Protein AF-A0A7S0JAF1-F1 (afdb_monomer)

Organism: NCBI:txid127549

Foldseek 3Di:
DDPDDPDPCPVVVLVVVLVVCVVPDDDPPDDDDPVRVVVVVVVLVVDPDSQARSVGHGDDDDDDDVVVVCVCVPPVVVVVVCVVPVDDDDPDDDDPDDD

Sequence (99 aa):
AESPAPSARLPKLRDMFASRACRSAVMIGTALEKPQMRTIVGRLSQLDQPWNCPHGRPTLRHLLDLKALNEMHGPKHFASCAAANGASEEAGGVTCRRD

Mean predicted aligned error: 13.31 Å

Solvent-accessible surface area (backbone atoms only — not comparable to full-atom values): 6657 Å² total; per-residue (Å²): 130,83,81,77,71,87,70,79,82,50,65,70,60,53,51,50,51,39,54,51,54,61,73,72,44,89,58,91,88,63,88,74,55,73,70,57,54,51,51,54,55,62,54,46,71,75,45,96,72,60,53,47,45,89,86,67,49,74,67,68,78,88,87,76,58,68,65,63,49,45,66,66,65,26,78,77,38,51,55,56,49,38,70,73,63,72,63,79,91,64,94,8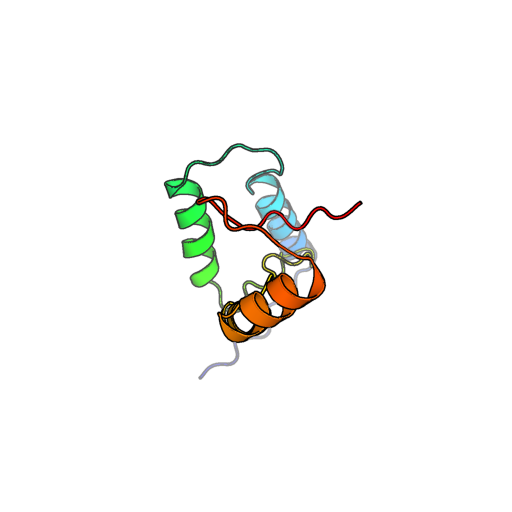6,70,89,77,80,84,74,132

Secondary structure (DSSP, 8-state):
----------HHHHHHHHHHHHHHSPPTT----HHHHHHHHHHHTTSS-TTB-TTS-B-------HHHHHHHHSHHHHHHHHHHHT----TT-------

Nearest PDB structures (foldseek):
  6sns-assembly1_B  TM=9.622E-01  e=3.796E-02  Saccharomyces cerevisiae
  3kdk-assembly1_B  TM=5.173E-01  e=1.715E-01  Bacillus subtilis
  3kdg-assembly1_B  TM=4.882E-01  e=2.771E-01  Bacillus subtilis

Structure (mmCIF, N/CA/C/O backbone):
data_AF-A0A7S0JAF1-F1
#
_entry.id   AF-A0A7S0JAF1-F1
#
loop_
_atom_site.group_PDB
_atom_site.id
_atom_site.type_symbol
_atom_site.label_atom_id
_atom_site.label_alt_id
_atom_site.label_comp_id
_atom_site.label_asym_id
_atom_site.label_entity_id
_atom_site.label_seq_id
_atom_site.pdbx_PDB_ins_code
_atom_site.Cartn_x
_atom_site.Cartn_y
_atom_site.Cartn_z
_atom_site.occupancy
_atom_site.B_iso_or_equiv
_atom_site.auth_seq_id
_atom_site.auth_comp_id
_atom_site.auth_asym_id
_atom_site.auth_atom_id
_atom_site.pdbx_PDB_model_num
ATOM 1 N N . ALA A 1 1 ? -19.666 -18.754 -2.311 1.00 36.78 1 ALA A N 1
ATOM 2 C CA . ALA A 1 1 ? -19.126 -18.593 -0.947 1.00 36.78 1 ALA A CA 1
ATOM 3 C C . ALA A 1 1 ? -19.506 -17.195 -0.476 1.00 36.78 1 ALA A C 1
ATOM 5 O O . ALA A 1 1 ? -19.444 -16.291 -1.301 1.00 36.78 1 ALA A O 1
ATOM 6 N N . GLU A 1 2 ? -20.032 -17.077 0.746 1.00 38.91 2 GLU A N 1
ATOM 7 C CA . GLU A 1 2 ? -20.826 -15.960 1.287 1.00 38.91 2 GLU A CA 1
ATOM 8 C C . GLU A 1 2 ? -20.568 -14.554 0.723 1.00 38.91 2 GLU A C 1
ATOM 10 O O . GLU A 1 2 ? -19.493 -13.977 0.868 1.00 38.91 2 GLU A O 1
ATOM 15 N N . SER A 1 3 ? -21.627 -13.940 0.196 1.00 49.50 3 SER A N 1
ATOM 16 C CA . SER A 1 3 ? -21.773 -12.486 0.204 1.00 49.50 3 SER A CA 1
ATOM 17 C C . SER A 1 3 ? -21.968 -12.040 1.660 1.00 49.50 3 SER A C 1
ATOM 19 O O . SER A 1 3 ? -22.952 -12.468 2.273 1.00 49.50 3 SER A O 1
ATOM 21 N N . PRO A 1 4 ? -21.066 -11.227 2.244 1.00 62.25 4 PRO A N 1
ATOM 22 C CA . PRO A 1 4 ? -21.189 -10.832 3.638 1.00 62.25 4 PRO A CA 1
ATOM 23 C C . PRO A 1 4 ? -22.480 -10.028 3.825 1.00 62.25 4 PRO A C 1
ATOM 25 O O . PRO A 1 4 ? -22.881 -9.271 2.937 1.00 62.25 4 PRO A O 1
ATO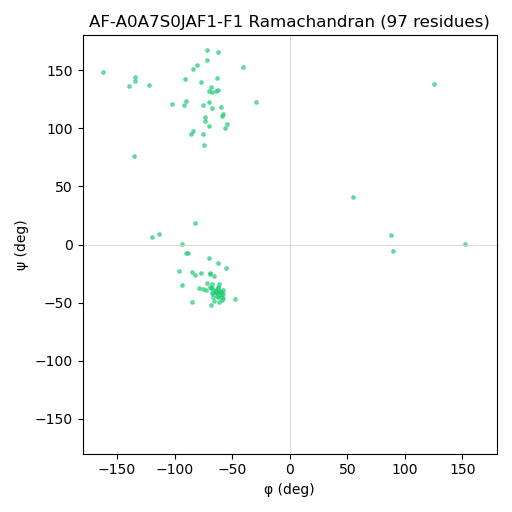M 28 N N . ALA A 1 5 ? -23.128 -10.232 4.976 1.00 58.66 5 ALA A N 1
ATOM 29 C CA . ALA A 1 5 ? -24.327 -9.525 5.431 1.00 58.66 5 ALA A CA 1
ATOM 30 C C . ALA A 1 5 ? -24.267 -8.019 5.105 1.00 58.66 5 ALA A C 1
ATOM 32 O O . ALA A 1 5 ? -23.160 -7.475 5.047 1.00 58.66 5 ALA A O 1
ATOM 33 N N . PRO A 1 6 ? -25.411 -7.319 4.923 1.00 58.22 6 PRO A N 1
ATOM 34 C CA . PRO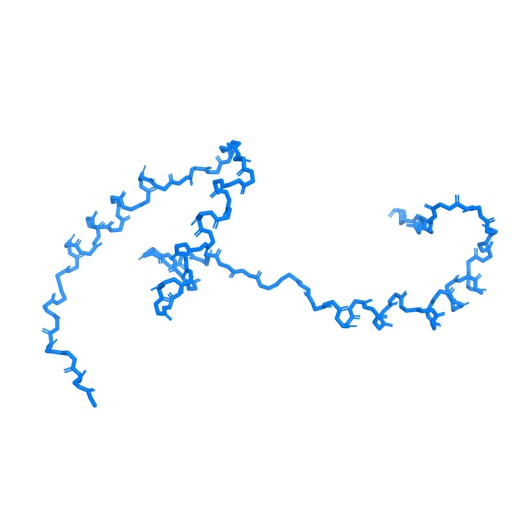 A 1 6 ? -25.413 -5.894 4.613 1.00 58.22 6 PRO A CA 1
ATOM 35 C C . PRO A 1 6 ? -24.639 -5.159 5.704 1.00 58.22 6 PRO A C 1
ATOM 37 O O . PRO A 1 6 ? -25.137 -4.948 6.809 1.00 58.22 6 PRO A O 1
ATOM 40 N N . SER A 1 7 ? -23.381 -4.823 5.410 1.00 66.44 7 SER A N 1
ATOM 41 C CA . SER A 1 7 ? -22.538 -4.096 6.337 1.00 66.44 7 SER A CA 1
ATOM 42 C C . SER A 1 7 ? -23.268 -2.79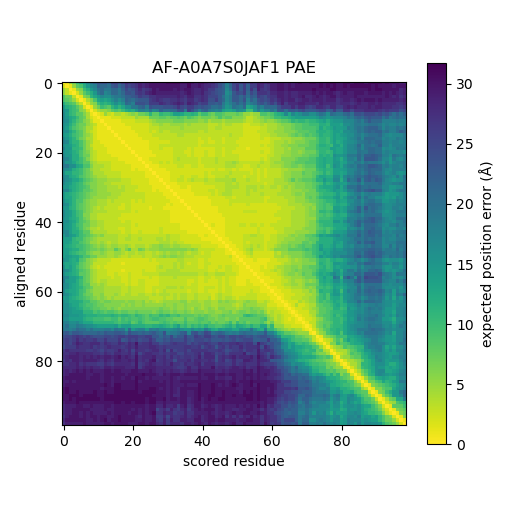3 6.600 1.00 66.44 7 SER A C 1
ATOM 44 O O . SER A 1 7 ? -23.583 -2.050 5.667 1.00 66.44 7 SER A O 1
ATOM 46 N N . ALA A 1 8 ? -23.641 -2.556 7.858 1.00 66.00 8 ALA A N 1
ATOM 47 C CA . ALA A 1 8 ? -24.235 -1.293 8.248 1.00 66.00 8 ALA A CA 1
ATOM 48 C C . ALA A 1 8 ? -23.257 -0.200 7.802 1.00 66.00 8 ALA A C 1
ATOM 50 O O . ALA A 1 8 ? -22.174 -0.044 8.370 1.00 66.00 8 ALA A O 1
ATOM 51 N N . ARG A 1 9 ? -23.587 0.496 6.707 1.00 74.88 9 ARG A N 1
ATOM 52 C CA . ARG A 1 9 ? -22.732 1.533 6.133 1.00 74.88 9 ARG A CA 1
ATOM 53 C C . ARG A 1 9 ? -22.849 2.738 7.045 1.00 74.88 9 ARG A C 1
ATOM 55 O O . ARG A 1 9 ? -23.688 3.601 6.830 1.00 74.88 9 ARG A O 1
ATOM 62 N N . LEU A 1 10 ? -22.037 2.750 8.096 1.00 89.62 10 LEU A N 1
ATOM 63 C CA . LEU A 1 10 ? -21.895 3.865 9.021 1.00 89.62 10 LEU A CA 1
ATOM 64 C C . LEU A 1 10 ? -20.849 4.828 8.437 1.00 89.62 10 LEU A C 1
ATOM 66 O O . LEU A 1 10 ? -19.651 4.610 8.645 1.00 89.62 10 LEU A O 1
ATOM 70 N N . PRO A 1 11 ? -21.253 5.883 7.700 1.00 87.50 11 PRO A N 1
ATOM 71 C CA . PRO A 1 11 ? -20.306 6.768 7.021 1.00 87.50 11 PRO A CA 1
ATOM 72 C C . PRO A 1 11 ? -19.341 7.427 8.012 1.00 87.50 11 PRO A C 1
ATOM 74 O O . PRO A 1 11 ? -18.137 7.411 7.796 1.00 87.50 11 PRO A O 1
ATOM 77 N N . LYS A 1 12 ? -19.847 7.862 9.174 1.00 91.56 12 LYS A N 1
ATOM 78 C CA . LYS A 1 12 ? -19.033 8.481 10.232 1.00 91.56 12 LYS A CA 1
ATOM 79 C C . LYS A 1 12 ? -17.910 7.566 10.726 1.00 91.56 12 LYS A C 1
ATOM 81 O O . LYS A 1 12 ? -16.785 8.014 10.913 1.00 91.56 12 LYS A O 1
ATOM 86 N N . LEU A 1 13 ? -18.202 6.279 10.919 1.00 92.56 13 LEU A N 1
ATOM 87 C CA . LEU A 1 13 ? -17.213 5.301 11.376 1.00 92.56 13 LEU A CA 1
ATOM 88 C C . LEU A 1 13 ? -16.139 5.068 10.302 1.00 92.56 13 LEU A C 1
ATOM 90 O O . LEU A 1 13 ? -14.947 5.025 10.608 1.00 92.56 13 LEU A O 1
ATOM 94 N N . ARG A 1 14 ? -16.555 4.977 9.033 1.00 91.19 14 ARG A N 1
ATOM 95 C CA . ARG A 1 14 ? -15.642 4.865 7.889 1.00 91.19 14 ARG A CA 1
ATOM 96 C C . ARG A 1 14 ? -14.712 6.076 7.798 1.00 91.19 14 ARG A C 1
ATOM 98 O O . ARG A 1 14 ? -13.510 5.890 7.626 1.00 91.19 14 ARG A O 1
ATOM 105 N N . ASP A 1 15 ? -15.238 7.283 7.982 1.00 92.88 15 ASP A N 1
ATOM 106 C CA . ASP A 1 15 ? -14.458 8.524 7.934 1.00 92.88 15 ASP A CA 1
ATOM 107 C C . ASP A 1 15 ? -13.472 8.630 9.108 1.00 92.88 15 ASP A C 1
ATOM 109 O O . ASP A 1 15 ? -12.326 9.060 8.932 1.00 92.88 15 ASP A O 1
ATOM 113 N N . MET A 1 16 ? -13.867 8.166 10.300 1.00 95.19 16 MET A N 1
ATOM 114 C CA . MET A 1 16 ? -12.970 8.066 11.456 1.00 95.19 16 MET A CA 1
ATOM 115 C C . MET A 1 16 ? -11.807 7.104 11.188 1.00 95.19 16 MET A C 1
ATOM 117 O O . MET A 1 16 ? -10.652 7.443 11.470 1.00 95.19 16 MET A O 1
ATOM 121 N N . PHE A 1 17 ? -12.078 5.928 10.612 1.00 94.62 17 PHE A N 1
ATOM 122 C CA . PHE A 1 17 ? -11.026 4.978 10.246 1.00 94.62 17 PHE A CA 1
ATOM 123 C C . PHE A 1 17 ? -10.124 5.507 9.133 1.00 94.62 17 PHE A C 1
ATOM 125 O O . PHE A 1 17 ? -8.903 5.392 9.244 1.00 94.62 17 PHE A O 1
ATOM 132 N N . ALA A 1 18 ? -10.697 6.145 8.111 1.00 94.81 18 ALA A N 1
ATOM 133 C CA . ALA A 1 18 ? -9.940 6.776 7.036 1.00 94.81 18 ALA A CA 1
ATOM 134 C C . ALA A 1 18 ? -8.983 7.848 7.587 1.00 94.81 18 ALA A C 1
ATOM 136 O O . ALA A 1 18 ? -7.783 7.825 7.303 1.00 94.81 18 ALA A O 1
ATOM 137 N N . SER A 1 19 ? -9.486 8.721 8.464 1.00 96.00 19 SER A N 1
ATOM 138 C CA . SER A 1 19 ? -8.707 9.788 9.103 1.00 96.00 19 SER A CA 1
ATOM 139 C C . SER A 1 19 ? -7.597 9.249 10.004 1.00 96.00 19 SER A C 1
ATOM 141 O O . SER A 1 19 ? -6.500 9.809 10.061 1.00 96.00 19 SER A O 1
ATOM 143 N N . ARG A 1 20 ? -7.864 8.161 10.738 1.00 96.31 20 ARG A N 1
ATOM 144 C CA . ARG A 1 20 ? -6.854 7.500 11.573 1.00 96.31 20 ARG A CA 1
ATOM 145 C C . ARG A 1 20 ? -5.751 6.891 10.712 1.00 96.31 20 ARG A C 1
ATOM 147 O O . ARG A 1 20 ? -4.587 7.169 10.975 1.00 96.31 20 ARG A O 1
ATOM 154 N N . ALA A 1 21 ? -6.120 6.142 9.672 1.00 95.00 21 ALA A N 1
ATOM 155 C CA . ALA A 1 21 ? -5.171 5.514 8.758 1.00 95.00 21 ALA A CA 1
ATOM 156 C C . ALA A 1 21 ? -4.274 6.545 8.057 1.00 95.00 21 ALA A C 1
ATOM 158 O O . ALA A 1 21 ? -3.072 6.328 7.943 1.00 95.00 21 ALA A O 1
ATOM 159 N N . CYS A 1 22 ? -4.826 7.689 7.638 1.00 94.88 22 CYS A N 1
ATOM 160 C CA . CYS A 1 22 ? -4.036 8.733 6.985 1.00 94.88 22 CYS A CA 1
ATOM 161 C C . CYS A 1 22 ? -3.050 9.440 7.910 1.00 94.88 22 CYS A C 1
ATOM 163 O O . CYS A 1 22 ? -1.953 9.756 7.468 1.00 94.88 22 CYS A O 1
ATOM 165 N N . ARG A 1 23 ? -3.403 9.665 9.180 1.00 94.94 23 ARG A N 1
ATOM 166 C CA . ARG A 1 23 ? -2.493 10.304 10.146 1.00 94.94 23 ARG A CA 1
ATOM 167 C C . ARG A 1 23 ? -1.408 9.364 10.666 1.00 94.94 23 ARG A C 1
ATOM 169 O O . ARG A 1 23 ? -0.369 9.837 11.101 1.00 94.94 23 ARG A O 1
ATOM 176 N N . SER A 1 24 ? -1.645 8.053 10.631 1.00 94.31 24 SER A N 1
ATOM 177 C CA . SER A 1 24 ? -0.642 7.045 10.993 1.00 94.31 24 SER A CA 1
ATOM 178 C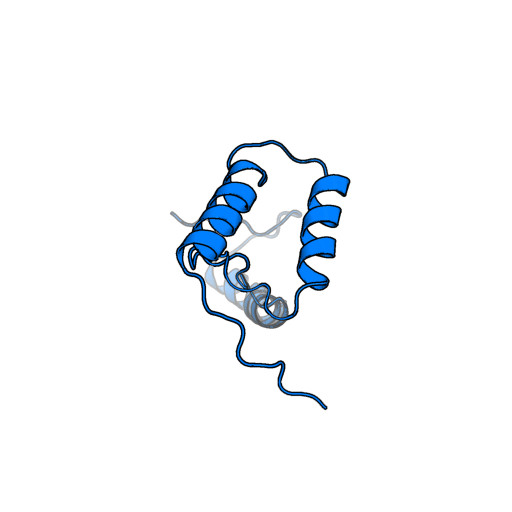 C . SER A 1 24 ? 0.210 6.572 9.811 1.00 94.31 24 SER A C 1
ATOM 180 O O . SER A 1 24 ? 1.115 5.763 10.005 1.00 94.31 24 SER A O 1
ATOM 182 N N . ALA A 1 25 ? -0.123 6.981 8.585 1.00 94.81 25 ALA A N 1
ATOM 183 C CA . ALA A 1 25 ? 0.619 6.593 7.393 1.00 94.81 25 ALA A CA 1
ATOM 184 C C . ALA A 1 25 ? 1.987 7.287 7.340 1.00 94.81 25 ALA A C 1
ATOM 186 O O . ALA A 1 25 ? 2.203 8.328 7.958 1.00 94.81 25 ALA A O 1
ATOM 187 N N . VAL A 1 26 ? 2.908 6.710 6.566 1.00 95.81 26 VAL A N 1
ATOM 188 C CA . VAL A 1 26 ? 4.188 7.362 6.272 1.00 95.81 26 VAL A CA 1
ATOM 189 C C . VAL A 1 26 ? 3.926 8.644 5.483 1.00 95.81 26 VAL A C 1
ATOM 191 O O . VAL A 1 26 ? 3.171 8.636 4.508 1.00 95.81 26 VAL A O 1
ATOM 194 N N . MET A 1 27 ? 4.551 9.737 5.912 1.00 95.56 27 MET A N 1
ATOM 195 C CA . MET A 1 27 ? 4.359 11.055 5.322 1.00 95.56 27 MET A CA 1
ATOM 196 C C . MET A 1 27 ? 5.250 11.247 4.092 1.00 95.56 27 MET A C 1
ATOM 198 O O . MET A 1 27 ? 6.343 10.690 3.980 1.00 95.56 27 MET A O 1
ATOM 202 N N . ILE A 1 28 ? 4.789 12.078 3.159 1.00 94.50 28 ILE A N 1
ATOM 203 C CA . ILE A 1 28 ? 5.610 12.501 2.021 1.00 94.50 28 ILE A CA 1
ATOM 204 C C . ILE A 1 28 ? 6.821 13.273 2.560 1.00 94.50 28 ILE A C 1
ATOM 206 O O . ILE A 1 28 ? 6.675 14.135 3.423 1.00 94.50 28 ILE A O 1
ATOM 210 N N . GLY A 1 29 ? 8.013 12.949 2.057 1.00 95.56 29 GLY A N 1
ATOM 211 C CA . GLY A 1 29 ? 9.276 13.538 2.514 1.00 95.56 29 GLY A CA 1
ATOM 212 C C . GLY A 1 29 ? 9.947 12.788 3.669 1.00 95.56 29 GLY A C 1
ATOM 213 O O . GLY A 1 29 ? 11.080 13.110 4.015 1.00 95.56 29 GLY A O 1
ATOM 214 N N . THR A 1 30 ? 9.312 11.761 4.244 1.00 96.00 30 THR A N 1
ATOM 215 C CA . THR A 1 30 ? 9.983 10.872 5.202 1.00 96.00 30 THR A CA 1
ATOM 216 C C . THR 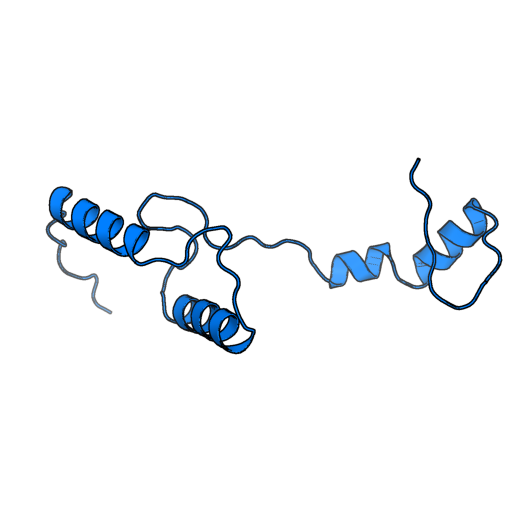A 1 30 ? 11.012 9.996 4.482 1.00 96.00 30 THR A C 1
ATOM 218 O O . THR A 1 30 ? 10.665 9.253 3.564 1.00 96.00 30 THR A O 1
ATOM 221 N N . ALA A 1 31 ? 12.277 10.059 4.907 1.00 97.62 31 ALA A N 1
ATOM 222 C CA . ALA A 1 31 ? 13.322 9.164 4.416 1.00 97.62 31 ALA A CA 1
ATOM 223 C C . ALA A 1 31 ? 13.051 7.725 4.886 1.00 97.62 31 ALA A C 1
ATOM 225 O O . ALA A 1 31 ? 12.787 7.495 6.065 1.00 97.62 31 ALA A O 1
ATOM 226 N N . LEU A 1 32 ? 13.108 6.764 3.961 1.00 97.25 32 LEU A N 1
ATOM 227 C CA . LEU A 1 32 ? 12.826 5.355 4.229 1.00 97.25 32 LEU A CA 1
ATOM 228 C C . LEU A 1 32 ? 14.016 4.475 3.870 1.00 97.25 32 LEU A C 1
ATOM 230 O O . LEU A 1 32 ? 14.604 4.592 2.794 1.00 97.25 32 LEU A O 1
ATOM 234 N N . GLU A 1 33 ? 14.303 3.513 4.737 1.00 98.00 33 GLU A N 1
ATOM 235 C CA . GLU A 1 33 ? 15.269 2.464 4.448 1.00 98.00 33 GLU A CA 1
ATOM 236 C C . GLU A 1 33 ? 14.651 1.357 3.577 1.00 98.00 33 GLU A C 1
ATOM 238 O O . GLU A 1 33 ? 13.448 1.072 3.621 1.00 98.00 33 GLU A O 1
ATOM 243 N N . LYS A 1 34 ? 15.494 0.646 2.817 1.00 97.94 34 LYS A N 1
ATOM 244 C CA . LYS A 1 34 ? 15.080 -0.501 1.986 1.00 97.94 34 LYS A CA 1
ATOM 245 C C . LYS A 1 34 ? 14.179 -1.530 2.704 1.00 97.94 34 LYS A C 1
ATOM 247 O O . LYS A 1 34 ? 13.179 -1.926 2.102 1.00 97.94 34 LYS A O 1
ATOM 252 N N . PRO A 1 35 ? 14.465 -1.999 3.938 1.00 98.00 35 PRO A N 1
ATOM 253 C CA . PRO A 1 35 ? 13.571 -2.925 4.643 1.00 98.00 35 PRO A CA 1
ATOM 254 C C . PRO A 1 35 ? 12.184 -2.335 4.946 1.00 98.00 35 PRO A C 1
ATOM 256 O O . PRO A 1 35 ? 11.182 -3.044 4.824 1.00 98.00 35 PRO A O 1
ATOM 259 N N . GLN A 1 36 ? 12.100 -1.044 5.276 1.00 97.38 36 GLN A N 1
ATOM 260 C CA . GLN A 1 36 ? 10.827 -0.369 5.544 1.00 97.38 36 GLN A CA 1
ATOM 261 C C . GLN A 1 36 ? 9.982 -0.280 4.270 1.00 97.38 36 GLN A C 1
ATOM 263 O O . GLN A 1 36 ? 8.806 -0.644 4.285 1.00 97.38 36 GLN A O 1
ATOM 268 N N . MET A 1 37 ? 10.599 0.097 3.144 1.00 97.62 37 MET A N 1
ATOM 269 C CA . MET A 1 37 ? 9.928 0.128 1.839 1.00 97.62 37 MET A CA 1
ATOM 270 C C . MET A 1 37 ? 9.362 -1.245 1.454 1.00 97.62 37 MET A C 1
ATOM 272 O O . MET A 1 37 ? 8.193 -1.350 1.083 1.00 97.62 37 MET A O 1
ATOM 276 N N . ARG A 1 38 ? 10.151 -2.319 1.614 1.00 97.88 38 ARG A N 1
ATOM 277 C CA . ARG A 1 38 ? 9.686 -3.695 1.360 1.00 97.88 38 ARG A CA 1
ATOM 278 C C . ARG A 1 38 ? 8.506 -4.083 2.245 1.00 97.88 38 ARG A C 1
ATOM 280 O O . ARG A 1 38 ? 7.568 -4.707 1.763 1.00 97.88 38 ARG A O 1
ATOM 287 N N . THR A 1 39 ? 8.536 -3.688 3.515 1.00 97.38 39 THR A N 1
ATOM 288 C CA . THR A 1 39 ? 7.449 -3.969 4.463 1.00 97.38 39 THR A CA 1
ATOM 289 C C . THR A 1 39 ? 6.148 -3.298 4.030 1.00 97.38 39 THR A C 1
ATOM 291 O O . THR A 1 39 ? 5.090 -3.918 4.094 1.00 97.38 39 THR A O 1
ATOM 294 N N . ILE A 1 40 ? 6.210 -2.050 3.557 1.00 96.12 40 ILE A N 1
ATOM 295 C CA . ILE A 1 40 ? 5.033 -1.322 3.061 1.00 96.12 40 ILE A CA 1
ATOM 296 C C . ILE A 1 40 ? 4.424 -2.054 1.859 1.00 96.12 40 ILE A C 1
ATOM 298 O O . ILE A 1 40 ? 3.228 -2.345 1.863 1.00 96.12 40 ILE A O 1
ATOM 302 N N . VAL A 1 41 ? 5.245 -2.416 0.870 1.00 95.94 41 VAL A N 1
ATOM 303 C CA . VAL A 1 41 ? 4.784 -3.143 -0.325 1.00 95.94 41 VAL A CA 1
ATOM 304 C C . VAL A 1 41 ? 4.238 -4.532 0.036 1.00 95.94 41 VAL A C 1
ATOM 306 O O . VAL A 1 41 ? 3.185 -4.920 -0.460 1.00 95.94 41 VAL A O 1
ATOM 309 N N . GLY A 1 42 ? 4.885 -5.253 0.956 1.00 96.69 42 GLY A N 1
ATOM 310 C CA . GLY A 1 42 ? 4.426 -6.569 1.415 1.00 96.69 42 GLY A CA 1
ATOM 311 C C . GLY A 1 42 ? 3.138 -6.540 2.248 1.00 96.69 42 GLY A C 1
ATOM 312 O O . GLY A 1 42 ? 2.412 -7.529 2.295 1.00 96.69 42 GLY A O 1
ATOM 313 N N . ARG A 1 43 ? 2.814 -5.416 2.899 1.00 94.88 43 ARG A N 1
ATOM 314 C CA . ARG A 1 43 ? 1.493 -5.218 3.523 1.00 94.88 43 ARG A CA 1
ATOM 315 C C . ARG A 1 43 ? 0.426 -4.918 2.476 1.00 94.88 43 ARG A C 1
ATOM 317 O O . ARG A 1 43 ? -0.690 -5.409 2.601 1.00 94.88 43 ARG A O 1
ATOM 324 N N . LEU A 1 44 ? 0.764 -4.148 1.438 1.00 94.50 44 LEU A N 1
ATOM 325 C CA . LEU A 1 44 ? -0.168 -3.841 0.349 1.00 94.50 44 LEU A CA 1
ATOM 326 C C . LEU A 1 44 ? -0.622 -5.098 -0.401 1.00 94.50 44 LEU A C 1
ATOM 328 O O . LEU A 1 44 ? -1.780 -5.167 -0.797 1.00 94.50 44 LEU A O 1
ATOM 332 N N . SER A 1 45 ? 0.243 -6.106 -0.546 1.00 94.50 45 SER A N 1
ATOM 333 C CA . SER A 1 45 ? -0.111 -7.370 -1.210 1.00 94.50 45 SER A CA 1
ATOM 334 C C . SER A 1 45 ? -1.094 -8.250 -0.429 1.00 94.50 45 SER A C 1
ATOM 336 O O . SER A 1 45 ? -1.583 -9.225 -0.983 1.00 94.50 45 SER A O 1
ATOM 338 N N . GLN A 1 46 ? -1.367 -7.948 0.845 1.00 95.50 46 GLN A N 1
ATOM 339 C CA . GLN A 1 46 ? -2.327 -8.695 1.673 1.00 95.50 46 GLN A CA 1
ATOM 340 C C . GLN A 1 46 ? -3.761 -8.155 1.554 1.00 95.50 46 GLN A C 1
ATOM 342 O O . GLN A 1 46 ? -4.682 -8.735 2.117 1.00 95.50 46 GLN A O 1
ATOM 347 N N . LEU A 1 47 ? -3.949 -7.021 0.873 1.00 92.81 47 LEU A N 1
ATOM 348 C CA . LEU A 1 47 ? -5.251 -6.391 0.667 1.00 92.81 47 LEU A CA 1
ATOM 349 C C . LEU A 1 47 ? -5.881 -6.896 -0.637 1.00 92.81 47 LEU A C 1
ATOM 351 O O . LEU A 1 47 ? -5.193 -6.987 -1.651 1.00 92.81 47 LEU A O 1
ATOM 355 N N . ASP A 1 48 ? -7.201 -7.101 -0.647 1.00 91.44 48 ASP A N 1
ATOM 356 C CA . ASP A 1 48 ? -7.928 -7.546 -1.849 1.00 91.44 48 ASP A CA 1
ATOM 357 C C . ASP A 1 48 ? -7.894 -6.516 -2.992 1.00 91.44 48 ASP A C 1
ATOM 359 O O . ASP A 1 48 ? -7.781 -6.864 -4.166 1.00 91.44 48 ASP A O 1
ATOM 363 N N . GLN A 1 49 ? -8.021 -5.225 -2.662 1.00 88.88 49 GLN A N 1
ATOM 364 C CA . GLN A 1 49 ? -8.090 -4.134 -3.643 1.00 88.88 49 GLN A CA 1
ATOM 365 C C . GLN A 1 49 ? -7.200 -2.954 -3.230 1.00 88.88 49 GLN A C 1
ATOM 367 O O . GLN A 1 49 ? -7.692 -1.922 -2.767 1.00 88.88 49 GLN A O 1
ATOM 372 N N . PRO A 1 50 ? -5.874 -3.065 -3.409 1.00 93.94 50 PRO A N 1
ATOM 373 C CA . PRO A 1 50 ? -4.921 -2.097 -2.886 1.00 93.94 50 PRO A CA 1
ATOM 374 C C . PRO A 1 50 ? -4.755 -0.858 -3.768 1.00 93.94 50 PRO A C 1
ATOM 376 O O . PRO A 1 50 ? -3.741 -0.194 -3.622 1.00 93.94 50 PRO A O 1
ATOM 379 N N . TRP A 1 51 ? -5.674 -0.543 -4.689 1.00 93.88 51 TRP A N 1
ATOM 380 C CA . TRP A 1 51 ? -5.487 0.471 -5.747 1.00 93.88 51 TRP A CA 1
ATOM 381 C C . TRP A 1 51 ? -5.793 1.907 -5.319 1.00 93.88 51 TRP A C 1
ATOM 383 O O . TRP A 1 51 ? -5.298 2.856 -5.932 1.00 93.88 51 TRP A O 1
ATOM 393 N N . ASN A 1 52 ? -6.621 2.063 -4.285 1.00 94.38 52 ASN A N 1
ATOM 394 C CA . ASN A 1 52 ? -7.084 3.352 -3.792 1.00 94.38 52 ASN A CA 1
ATOM 395 C C . ASN A 1 52 ? -6.984 3.404 -2.267 1.00 94.38 52 ASN A C 1
ATOM 397 O O . ASN A 1 52 ? -7.301 2.443 -1.569 1.00 94.38 52 ASN A O 1
ATOM 401 N N . CYS A 1 53 ? -6.587 4.557 -1.741 1.00 93.75 53 CYS A N 1
ATOM 402 C CA . CYS A 1 53 ? -6.659 4.838 -0.315 1.00 93.75 53 CYS A CA 1
ATOM 403 C C . CYS A 1 53 ? -8.132 5.052 0.106 1.00 93.75 53 CYS A C 1
ATOM 405 O O . CYS A 1 53 ? -8.991 5.264 -0.757 1.00 93.75 53 CYS A O 1
ATOM 407 N N . PRO A 1 54 ? -8.468 5.067 1.411 1.00 92.56 54 PRO A N 1
ATOM 408 C CA . PRO A 1 54 ? -9.858 5.228 1.855 1.00 92.56 54 PRO A CA 1
ATOM 409 C C . PRO A 1 54 ? -10.496 6.574 1.450 1.00 92.56 54 PRO A C 1
ATOM 411 O O . PRO A 1 54 ? -11.721 6.687 1.435 1.00 92.56 54 PRO A O 1
ATOM 414 N N . HIS A 1 55 ? -9.680 7.560 1.059 1.00 93.44 55 HIS A N 1
ATOM 415 C CA . HIS A 1 55 ? -10.106 8.854 0.512 1.00 93.44 55 HIS A CA 1
ATOM 416 C C . HIS A 1 55 ? -10.167 8.890 -1.027 1.00 93.44 55 HIS A C 1
ATOM 418 O O . HIS A 1 55 ? -10.460 9.935 -1.597 1.00 93.44 55 HIS A O 1
ATOM 424 N N . GLY A 1 56 ? -9.849 7.787 -1.712 1.00 91.94 56 GLY A N 1
ATOM 425 C CA . GLY A 1 56 ? -9.901 7.682 -3.174 1.00 91.94 56 GLY A CA 1
ATOM 426 C C . GLY A 1 56 ? -8.629 8.102 -3.920 1.00 91.94 56 GLY A C 1
ATOM 427 O O . GLY A 1 56 ? -8.650 8.171 -5.144 1.00 91.94 56 GLY A O 1
ATOM 428 N N . ARG A 1 57 ? -7.509 8.376 -3.232 1.00 93.56 57 ARG A N 1
ATOM 429 C CA . ARG A 1 57 ? -6.227 8.640 -3.912 1.00 93.56 57 ARG A CA 1
ATOM 430 C C . ARG A 1 57 ? -5.599 7.335 -4.399 1.00 93.56 57 ARG A C 1
ATOM 432 O O . ARG A 1 57 ? -5.600 6.367 -3.637 1.00 93.56 57 ARG A O 1
ATOM 439 N N . PRO A 1 58 ? -5.000 7.311 -5.597 1.00 95.38 58 PRO A N 1
ATOM 440 C CA . PRO A 1 58 ? -4.320 6.124 -6.074 1.00 95.38 58 PRO A CA 1
ATOM 441 C C . PRO A 1 58 ? -3.059 5.831 -5.264 1.00 95.38 58 PRO A C 1
ATOM 443 O O . PRO A 1 58 ? -2.267 6.726 -4.980 1.00 95.38 58 PRO A O 1
ATOM 446 N N . THR A 1 59 ? -2.878 4.568 -4.906 1.00 94.75 59 THR A N 1
ATOM 447 C CA . THR A 1 59 ? -1.744 4.059 -4.109 1.00 94.75 59 THR A CA 1
ATOM 448 C C . THR A 1 59 ? -0.599 3.547 -4.981 1.00 94.75 59 THR A C 1
ATOM 450 O O . THR A 1 59 ? 0.561 3.686 -4.610 1.00 94.75 59 THR A O 1
ATOM 453 N N . LEU A 1 60 ? -0.919 2.954 -6.137 1.00 93.56 60 LEU A N 1
ATOM 454 C CA . LEU A 1 60 ? 0.025 2.323 -7.056 1.00 93.56 60 LEU A CA 1
ATOM 455 C C . LEU A 1 60 ? -0.274 2.748 -8.498 1.00 93.56 60 LEU A C 1
ATOM 457 O O . LEU A 1 60 ? -1.432 2.922 -8.905 1.00 93.56 60 LEU A O 1
ATOM 461 N N . ARG A 1 61 ? 0.792 2.913 -9.283 1.00 92.75 61 ARG A N 1
ATOM 462 C CA . ARG A 1 61 ? 0.739 3.218 -10.714 1.00 92.75 61 ARG A CA 1
ATOM 463 C C . ARG A 1 61 ? 1.811 2.431 -11.450 1.00 92.75 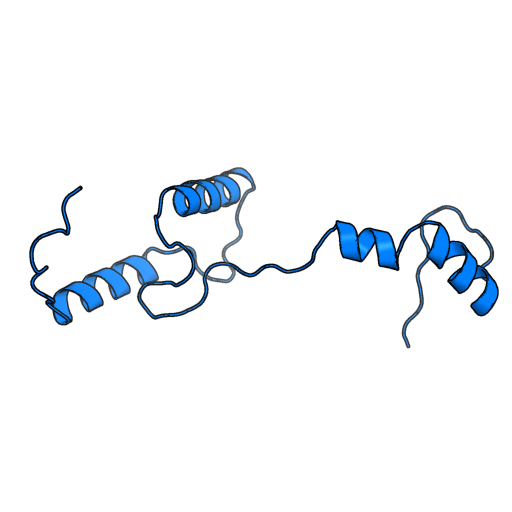61 ARG A C 1
ATOM 465 O O . ARG A 1 61 ? 2.947 2.350 -10.994 1.00 92.75 61 ARG A O 1
ATOM 472 N N . HIS A 1 62 ? 1.429 1.866 -12.588 1.00 92.69 62 HIS A N 1
ATOM 473 C CA . HIS A 1 62 ? 2.364 1.243 -13.508 1.00 92.69 62 HIS A CA 1
ATOM 474 C C . HIS A 1 62 ? 3.120 2.344 -14.254 1.00 92.69 62 HIS A C 1
ATOM 476 O O . HIS A 1 62 ? 2.493 3.180 -14.900 1.00 92.69 62 HIS A O 1
ATOM 482 N N . LEU A 1 63 ? 4.446 2.369 -14.125 1.00 92.31 63 LEU A N 1
ATOM 483 C CA . LEU A 1 63 ? 5.273 3.401 -14.752 1.00 92.31 63 LEU A CA 1
ATOM 484 C C . LEU A 1 63 ? 5.608 3.049 -16.201 1.00 92.31 63 LEU A C 1
ATOM 486 O O . LEU A 1 63 ? 5.447 3.882 -17.085 1.00 92.31 63 LEU A O 1
ATOM 490 N N . LEU A 1 64 ? 6.076 1.826 -16.445 1.00 91.94 64 LEU A N 1
ATOM 491 C CA . LEU A 1 64 ? 6.577 1.399 -17.747 1.00 91.94 64 LEU A CA 1
ATOM 492 C C . LEU A 1 64 ? 6.625 -0.125 -17.844 1.00 91.94 64 LEU A C 1
ATOM 494 O O . LEU A 1 64 ? 6.874 -0.801 -16.846 1.00 91.94 64 LEU A O 1
ATOM 498 N N . ASP A 1 65 ? 6.419 -0.640 -19.054 1.00 92.25 65 ASP A N 1
ATOM 499 C CA . ASP A 1 65 ? 6.667 -2.043 -19.374 1.00 92.25 65 ASP A CA 1
ATOM 500 C C . ASP A 1 65 ? 8.113 -2.191 -19.853 1.00 92.25 65 ASP A C 1
ATOM 502 O O . ASP A 1 65 ? 8.546 -1.538 -20.805 1.00 92.25 65 ASP A O 1
ATOM 506 N N . LEU A 1 66 ? 8.867 -3.059 -19.182 1.00 89.06 66 LEU A N 1
ATOM 507 C CA . LEU A 1 66 ? 10.262 -3.327 -19.512 1.00 89.06 66 LEU A CA 1
ATOM 508 C C . LEU A 1 66 ? 10.417 -3.990 -20.887 1.00 89.06 66 LEU A C 1
ATOM 510 O O . LEU A 1 66 ? 11.446 -3.788 -21.529 1.00 89.06 66 LEU A O 1
ATOM 514 N N . LYS A 1 67 ? 9.413 -4.735 -21.371 1.00 88.75 67 LYS A N 1
ATOM 515 C CA . LYS A 1 67 ? 9.441 -5.313 -22.724 1.00 88.75 67 LYS A CA 1
ATOM 516 C C . LYS A 1 67 ? 9.342 -4.224 -23.781 1.00 88.75 67 LYS A C 1
ATOM 518 O O . LYS A 1 67 ? 10.230 -4.126 -24.620 1.00 88.75 67 LYS A O 1
ATOM 523 N N . ALA A 1 68 ? 8.341 -3.352 -23.664 1.00 84.06 68 ALA A N 1
ATOM 524 C CA . ALA A 1 68 ? 8.190 -2.194 -24.541 1.00 84.06 68 ALA A CA 1
ATOM 525 C C . ALA A 1 68 ? 9.423 -1.273 -24.489 1.00 84.06 68 ALA A C 1
ATOM 527 O O . ALA A 1 68 ? 9.885 -0.776 -25.515 1.00 84.06 68 ALA A O 1
ATOM 528 N N . LEU A 1 69 ? 10.016 -1.084 -23.303 1.00 83.88 69 LEU A N 1
ATOM 529 C CA . LEU A 1 69 ? 11.253 -0.315 -23.167 1.00 83.88 69 LEU A CA 1
ATOM 530 C C . LEU A 1 69 ? 12.418 -0.966 -23.926 1.00 83.88 69 LEU A C 1
ATOM 532 O O . LEU A 1 69 ? 13.164 -0.265 -24.610 1.00 83.88 69 LEU A O 1
ATOM 536 N N . ASN A 1 70 ? 12.565 -2.287 -23.813 1.00 83.75 70 ASN A N 1
ATOM 537 C CA . ASN A 1 70 ? 13.594 -3.052 -24.510 1.00 83.75 70 ASN A CA 1
ATOM 538 C C . ASN A 1 70 ? 13.351 -3.123 -26.027 1.00 83.75 70 ASN A C 1
ATOM 540 O O . ASN A 1 70 ? 14.298 -3.262 -26.789 1.00 83.75 70 ASN A O 1
ATOM 544 N N . GLU A 1 71 ? 12.112 -2.996 -26.492 1.00 78.75 71 GLU A N 1
ATOM 545 C CA . GLU A 1 71 ? 11.803 -2.863 -27.919 1.00 78.75 71 GLU A CA 1
ATOM 546 C C . GLU A 1 71 ? 12.201 -1.477 -28.453 1.00 78.75 71 GLU A C 1
ATOM 548 O O . GLU A 1 71 ? 12.784 -1.388 -29.532 1.00 78.75 71 GLU A O 1
ATOM 553 N N . MET A 1 72 ? 11.995 -0.412 -27.666 1.00 64.19 72 MET A N 1
ATOM 554 C CA . MET A 1 72 ? 12.431 0.950 -28.017 1.00 64.19 72 MET A CA 1
ATOM 555 C C . MET A 1 72 ? 13.956 1.152 -27.941 1.00 64.19 72 MET A C 1
ATOM 557 O O . MET A 1 72 ? 14.502 1.918 -28.726 1.00 64.19 72 MET A O 1
ATOM 561 N N . HIS A 1 73 ? 14.650 0.481 -27.014 1.00 67.25 73 HIS A N 1
ATOM 562 C CA . HIS A 1 73 ? 16.100 0.643 -26.780 1.00 67.25 73 HIS A CA 1
ATOM 563 C C . HIS A 1 73 ? 16.924 -0.603 -27.129 1.00 67.25 73 HIS A C 1
ATOM 565 O O . HIS A 1 73 ? 18.113 -0.673 -26.819 1.00 67.25 73 HIS A O 1
ATOM 571 N N . GLY A 1 74 ? 16.311 -1.605 -27.757 1.00 58.31 74 GLY A N 1
ATOM 572 C CA . GLY A 1 74 ? 16.998 -2.828 -28.152 1.00 58.31 74 GLY A CA 1
ATOM 573 C C . GLY A 1 74 ? 18.110 -2.548 -29.169 1.00 58.31 74 GLY A C 1
ATOM 574 O O . GLY A 1 74 ? 18.116 -1.496 -29.814 1.00 58.31 74 GLY A O 1
ATOM 575 N N . PRO A 1 75 ? 19.026 -3.507 -29.410 1.00 57.09 75 PRO A N 1
ATOM 576 C CA . PRO A 1 75 ? 20.157 -3.332 -30.336 1.00 57.09 75 PRO A CA 1
ATOM 577 C C . PRO A 1 75 ? 19.729 -2.922 -31.759 1.00 57.09 75 PRO A C 1
ATOM 579 O O . PRO A 1 75 ? 20.505 -2.332 -32.504 1.00 57.09 75 PRO A O 1
ATOM 582 N N . LYS A 1 76 ? 18.462 -3.178 -32.112 1.00 53.41 76 LYS A N 1
ATOM 583 C CA . LYS A 1 76 ? 17.803 -2.767 -33.359 1.00 53.41 76 LYS A CA 1
ATOM 584 C C . LYS A 1 76 ? 17.729 -1.234 -33.511 1.00 53.41 76 LYS A C 1
ATOM 586 O O . LYS A 1 76 ? 17.879 -0.722 -34.614 1.00 53.41 76 LYS A O 1
ATOM 591 N N . HIS A 1 77 ? 17.500 -0.508 -32.414 1.00 54.75 77 HIS A N 1
ATOM 592 C CA . HIS A 1 77 ? 17.292 0.944 -32.408 1.00 54.75 77 HIS A CA 1
ATOM 593 C C . HIS A 1 77 ? 18.581 1.727 -32.099 1.00 54.75 77 HIS A C 1
ATOM 595 O O . HIS A 1 77 ? 18.717 2.877 -32.521 1.00 54.75 77 HIS A O 1
ATOM 601 N N . PHE A 1 78 ? 19.559 1.097 -31.433 1.00 51.12 78 PHE A N 1
ATOM 602 C CA . PHE A 1 78 ? 20.910 1.650 -31.278 1.00 51.12 78 PHE A CA 1
ATOM 603 C C . PHE A 1 78 ? 21.572 1.875 -32.643 1.00 51.12 78 PHE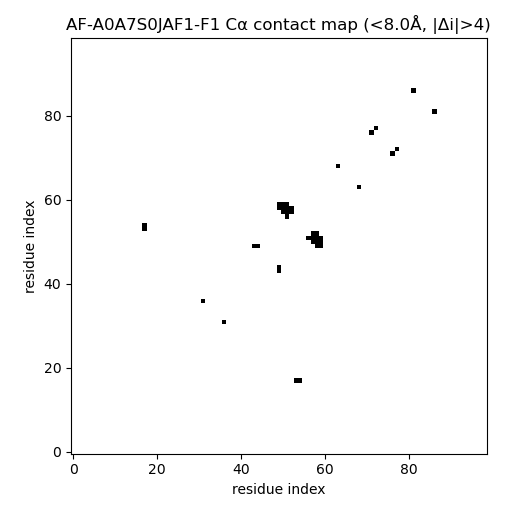 A C 1
ATOM 605 O O . PHE A 1 78 ? 22.069 2.964 -32.904 1.00 51.12 78 PHE A O 1
ATOM 612 N N . ALA A 1 79 ? 21.474 0.897 -33.553 1.00 55.00 79 ALA A N 1
ATOM 613 C CA . ALA A 1 79 ? 21.980 1.025 -34.921 1.00 55.00 79 ALA A CA 1
ATOM 614 C C . ALA A 1 79 ? 21.292 2.163 -35.701 1.00 55.00 79 ALA A C 1
ATOM 616 O O . ALA A 1 79 ? 21.957 2.925 -36.397 1.00 55.00 79 ALA A O 1
ATOM 617 N N . SER A 1 80 ? 19.974 2.330 -35.536 1.00 54.38 80 SER A N 1
ATOM 618 C CA . SER A 1 80 ? 19.216 3.410 -36.184 1.00 54.38 80 SER A CA 1
ATOM 619 C C . SER A 1 80 ? 19.566 4.800 -35.638 1.00 54.38 80 SER A C 1
ATOM 621 O O . SER A 1 80 ? 19.600 5.758 -36.405 1.00 54.38 80 SER A O 1
ATOM 623 N N . CYS A 1 81 ? 19.817 4.932 -34.331 1.00 50.88 81 CYS A N 1
ATOM 624 C CA . CYS A 1 81 ? 20.174 6.208 -33.703 1.00 50.88 81 CYS A CA 1
ATOM 625 C C . CYS A 1 81 ? 21.652 6.574 -33.930 1.00 50.88 81 CYS A C 1
ATOM 627 O O . CYS A 1 81 ? 21.956 7.739 -34.181 1.00 50.88 81 CYS A O 1
ATOM 629 N N . ALA A 1 82 ? 22.556 5.586 -33.913 1.00 55.25 82 ALA A N 1
ATOM 630 C CA . ALA A 1 82 ? 23.966 5.759 -34.265 1.00 55.25 82 ALA A CA 1
ATOM 631 C C . ALA A 1 82 ? 24.130 6.192 -35.731 1.00 55.25 82 ALA A C 1
ATOM 633 O O . ALA A 1 82 ? 24.905 7.104 -36.012 1.00 55.25 82 ALA A O 1
ATOM 634 N N . ALA A 1 83 ? 23.339 5.613 -36.644 1.00 54.50 83 ALA A N 1
ATOM 635 C CA . ALA A 1 83 ? 23.314 6.011 -38.051 1.00 54.50 83 ALA A CA 1
ATOM 636 C C . ALA A 1 83 ? 22.747 7.427 -38.271 1.00 54.50 83 ALA A C 1
ATOM 638 O O . ALA A 1 83 ? 23.209 8.131 -39.163 1.00 54.50 83 ALA A O 1
ATOM 639 N N . ALA A 1 84 ? 21.771 7.858 -37.462 1.00 56.09 84 ALA A N 1
ATOM 640 C CA . ALA A 1 84 ? 21.150 9.179 -37.589 1.00 56.09 84 ALA A CA 1
ATOM 641 C C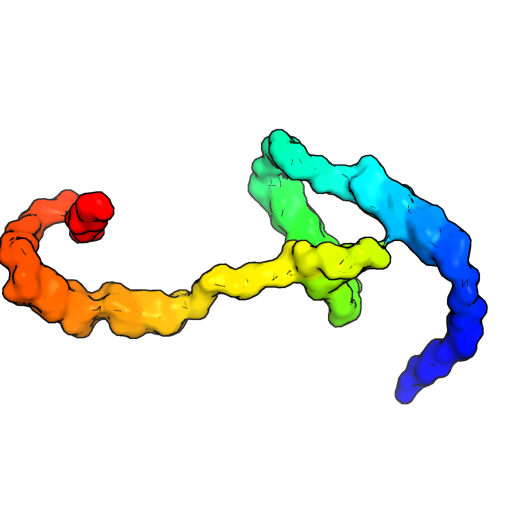 . ALA A 1 84 ? 21.952 10.320 -36.932 1.00 56.09 84 ALA A C 1
ATOM 643 O O . ALA A 1 84 ? 21.815 11.462 -37.357 1.00 56.09 84 ALA A O 1
ATOM 644 N N . ASN A 1 85 ? 22.776 10.033 -35.913 1.00 53.41 85 ASN A N 1
ATOM 645 C CA . ASN A 1 85 ? 23.455 11.062 -35.110 1.00 53.41 85 ASN A CA 1
ATOM 646 C C . ASN A 1 85 ? 24.992 11.005 -35.137 1.00 53.41 85 ASN A C 1
ATOM 648 O O . ASN A 1 85 ? 25.624 11.742 -34.386 1.00 53.41 85 ASN A O 1
ATOM 652 N N . GLY A 1 86 ? 25.613 10.150 -35.961 1.00 49.69 86 GLY A N 1
ATOM 653 C CA . GLY A 1 86 ? 27.078 10.091 -36.077 1.00 49.69 86 GLY A CA 1
ATOM 654 C C . GLY A 1 86 ? 27.780 9.864 -34.733 1.00 49.69 86 GLY A C 1
ATOM 655 O O . GLY A 1 86 ? 28.771 10.523 -34.429 1.00 49.69 86 GLY A O 1
ATOM 656 N N . ALA A 1 87 ? 27.228 8.986 -33.892 1.00 48.88 87 ALA A N 1
ATOM 657 C CA . ALA A 1 87 ? 27.742 8.755 -32.548 1.00 48.88 87 ALA A CA 1
ATOM 658 C C . ALA A 1 87 ? 29.053 7.951 -32.605 1.00 48.88 87 ALA A C 1
ATOM 660 O O . ALA A 1 87 ? 29.040 6.763 -32.922 1.00 48.88 87 ALA A O 1
ATOM 661 N N . SER A 1 88 ? 30.180 8.596 -32.292 1.00 48.25 88 SER A N 1
ATOM 662 C CA . SER A 1 88 ? 31.439 7.908 -32.002 1.00 48.25 88 SER A CA 1
ATOM 663 C C . SER A 1 88 ? 31.340 7.186 -30.659 1.00 48.25 88 SER A C 1
ATOM 665 O O . SER A 1 88 ? 30.884 7.749 -29.662 1.00 48.25 88 SER A O 1
ATOM 667 N N . GLU A 1 89 ? 31.761 5.930 -30.658 1.00 47.25 89 GLU A N 1
ATOM 668 C CA . GLU A 1 89 ? 31.655 4.985 -29.553 1.00 47.25 89 GLU A CA 1
ATOM 669 C C . GLU A 1 89 ? 32.698 5.300 -28.466 1.00 47.25 89 GLU A C 1
ATOM 671 O O . GLU A 1 89 ? 33.844 4.876 -28.551 1.00 47.25 89 GLU A O 1
ATOM 676 N N . GLU A 1 90 ? 32.317 6.057 -27.435 1.00 38.06 90 GLU A N 1
ATOM 677 C CA . GLU A 1 90 ? 33.092 6.156 -26.191 1.00 38.06 90 GLU A CA 1
ATOM 678 C C . GLU A 1 90 ? 32.409 5.278 -25.132 1.00 38.06 90 GLU A C 1
ATOM 680 O O . GLU A 1 90 ? 31.219 5.414 -24.830 1.00 38.06 90 GLU A O 1
ATOM 685 N N . ALA A 1 91 ? 33.162 4.305 -24.621 1.00 40.62 91 ALA A N 1
ATOM 686 C CA . ALA A 1 91 ? 32.697 3.259 -23.721 1.00 40.62 91 ALA A CA 1
ATOM 687 C C . ALA A 1 91 ? 32.091 3.841 -22.430 1.00 40.62 91 ALA A C 1
ATOM 689 O O . ALA A 1 91 ? 32.809 4.355 -21.576 1.00 40.62 91 ALA A O 1
ATOM 690 N N . GLY A 1 92 ? 30.769 3.723 -22.257 1.00 42.22 92 GLY A N 1
ATOM 691 C CA . GLY A 1 92 ? 30.117 4.105 -20.996 1.00 42.22 92 GLY A CA 1
ATOM 692 C C . GLY A 1 92 ? 28.659 4.557 -21.055 1.00 42.22 92 GLY A C 1
ATOM 693 O O . GLY A 1 92 ? 28.091 4.843 -20.005 1.00 42.22 92 GLY A O 1
ATOM 694 N N . GLY A 1 93 ? 28.029 4.584 -22.232 1.00 46.94 93 GLY A N 1
ATOM 695 C CA . GLY A 1 93 ? 26.591 4.828 -22.378 1.00 46.94 93 GLY A CA 1
ATOM 696 C C . GLY A 1 93 ? 26.271 5.986 -23.318 1.00 46.94 93 GLY A C 1
ATOM 697 O O . GLY A 1 93 ? 26.906 7.036 -23.288 1.00 46.94 93 GLY A O 1
ATOM 698 N N . VAL A 1 94 ? 25.254 5.795 -24.161 1.00 51.47 94 VAL A N 1
ATOM 699 C CA . VAL A 1 94 ? 24.768 6.830 -25.079 1.00 51.47 94 VAL A CA 1
ATOM 700 C C . VAL A 1 94 ? 24.000 7.877 -24.286 1.00 51.47 94 VAL A C 1
ATOM 702 O O . VAL A 1 94 ? 22.873 7.646 -23.848 1.00 51.47 94 VAL A O 1
ATOM 705 N N . THR A 1 95 ? 24.608 9.047 -24.110 1.00 52.06 95 THR A N 1
ATOM 706 C CA . THR A 1 95 ? 23.882 10.247 -23.698 1.00 52.06 95 THR A CA 1
ATOM 707 C C . THR A 1 95 ? 23.295 10.881 -24.956 1.00 52.06 95 THR A C 1
ATOM 709 O O . THR A 1 95 ? 23.971 11.571 -25.713 1.00 52.06 95 THR A O 1
ATOM 712 N N . CYS A 1 96 ? 22.023 10.611 -25.241 1.00 47.38 96 CYS A N 1
ATOM 713 C CA . CYS A 1 96 ? 21.290 11.436 -26.192 1.00 47.38 96 CYS A CA 1
ATOM 714 C C . CYS A 1 96 ? 21.058 12.800 -25.527 1.00 47.38 96 CYS A C 1
ATOM 716 O O . CYS A 1 96 ? 20.216 12.939 -24.640 1.00 47.38 96 CYS A O 1
ATOM 718 N N . ARG A 1 97 ? 21.859 13.800 -25.912 1.00 48.62 97 ARG A N 1
ATOM 719 C CA . ARG A 1 97 ? 21.619 15.201 -25.550 1.00 48.62 97 ARG A CA 1
ATOM 720 C C . ARG A 1 97 ? 20.231 15.569 -26.080 1.00 48.62 97 ARG A C 1
ATOM 722 O O . ARG A 1 97 ? 20.016 15.567 -27.287 1.00 48.62 97 ARG A O 1
ATOM 729 N N . ARG A 1 98 ? 19.280 15.802 -25.179 1.00 51.31 98 ARG A N 1
ATOM 730 C CA . ARG A 1 98 ? 18.074 16.570 -25.490 1.00 51.31 98 ARG A CA 1
ATOM 731 C C . ARG A 1 98 ? 18.410 18.009 -25.131 1.00 51.31 98 ARG A C 1
ATOM 733 O O . ARG A 1 98 ? 18.805 18.237 -23.988 1.00 51.31 98 ARG A O 1
ATOM 740 N N . ASP A 1 99 ? 18.342 18.900 -26.114 1.00 39.78 99 ASP A N 1
ATOM 741 C CA . ASP A 1 99 ? 18.322 20.346 -25.872 1.00 39.78 99 ASP A CA 1
ATOM 742 C C . ASP A 1 99 ? 17.180 20.730 -24.914 1.00 39.78 99 ASP A C 1
ATOM 744 O O . ASP A 1 99 ? 16.130 20.036 -24.928 1.00 39.78 99 ASP A O 1
#

Radius of gyration: 23.31 Å; Cα contacts (8 Å, |Δi|>4): 20; chains: 1; bounding box: 58×39×50 Å

pLDDT: mean 78.23, std 20.62, range [36.78, 98.0]

InterPro domains:
  IPR037198 MutL, C-terminal domain superfamily [SSF118116] (13-63)
  IPR038973 DNA mismatch repair protein MutL/Mlh/Pms-like [PTHR10073] (7-68)
  IPR042120 MutL, C-terminal domain, dimerisation subdomain [G3DSA:3.30.1540.20] (6-75)